Protein AF-A0A964D3Y0-F1 (afdb_monomer_lite)

Structure (mmCIF, N/CA/C/O backbone):
data_AF-A0A964D3Y0-F1
#
_entry.id   AF-A0A964D3Y0-F1
#
loop_
_atom_site.group_PDB
_atom_site.id
_atom_site.type_symbol
_atom_site.label_atom_id
_atom_site.label_alt_id
_atom_site.label_comp_id
_atom_site.label_asym_id
_atom_site.label_entity_id
_atom_site.label_seq_id
_atom_site.pdbx_PDB_ins_code
_atom_site.Cartn_x
_atom_site.Cartn_y
_atom_site.Cartn_z
_atom_site.occupancy
_atom_site.B_iso_or_equiv
_atom_site.auth_seq_id
_atom_site.auth_comp_id
_atom_site.auth_asym_id
_atom_site.auth_atom_id
_atom_site.pdbx_PDB_model_num
ATOM 1 N N . MET A 1 1 ? -29.804 13.747 -21.566 1.00 37.81 1 MET A N 1
ATOM 2 C CA . MET A 1 1 ? -29.195 14.701 -20.622 1.00 37.81 1 MET A CA 1
ATOM 3 C C . MET A 1 1 ? -28.351 13.878 -19.674 1.00 37.81 1 MET A C 1
ATOM 5 O O . MET A 1 1 ? -28.897 12.960 -19.081 1.00 37.81 1 MET A O 1
ATOM 9 N N . SER A 1 2 ? -27.039 14.091 -19.630 1.00 50.03 2 SER A N 1
ATOM 10 C CA . SER A 1 2 ? -26.157 13.324 -18.748 1.00 50.03 2 SER A CA 1
ATOM 11 C C . SER A 1 2 ? -26.175 13.989 -17.379 1.00 50.03 2 SER A C 1
ATOM 13 O O . SER A 1 2 ? -25.567 15.043 -17.209 1.00 50.03 2 SER A O 1
ATOM 15 N N . GLU A 1 3 ? -26.914 13.421 -16.431 1.00 62.88 3 GLU A N 1
ATOM 16 C CA . GLU A 1 3 ? -26.813 13.814 -15.028 1.00 62.88 3 GLU A CA 1
ATOM 17 C C . GLU A 1 3 ? -25.413 13.439 -14.542 1.00 62.88 3 GLU A C 1
ATOM 19 O O . GLU A 1 3 ? -25.101 12.277 -14.287 1.00 62.88 3 GLU A O 1
ATOM 24 N N . THR A 1 4 ? -24.522 14.423 -14.476 1.00 68.50 4 THR A N 1
ATOM 25 C CA . THR A 1 4 ? -23.267 14.276 -13.748 1.00 68.50 4 THR A CA 1
ATOM 26 C C . THR A 1 4 ? -23.641 14.165 -12.277 1.00 68.50 4 THR A C 1
ATOM 28 O O . THR A 1 4 ? -24.030 15.161 -11.666 1.00 68.50 4 THR A O 1
ATOM 31 N N . ILE A 1 5 ? -23.597 12.954 -11.719 1.00 73.88 5 ILE A N 1
ATOM 32 C CA . ILE A 1 5 ? -23.807 12.744 -10.286 1.00 73.88 5 ILE A CA 1
ATOM 33 C C . ILE A 1 5 ? -22.752 13.572 -9.558 1.00 73.88 5 ILE A C 1
ATOM 35 O O . ILE A 1 5 ? -21.559 13.274 -9.593 1.00 73.88 5 ILE A O 1
ATOM 39 N N . ASN A 1 6 ? -23.203 14.651 -8.925 1.00 88.38 6 ASN A N 1
ATOM 40 C CA . ASN A 1 6 ? -22.365 15.456 -8.058 1.00 88.38 6 ASN A CA 1
ATOM 41 C C . ASN A 1 6 ? -22.103 14.611 -6.811 1.00 88.38 6 ASN A C 1
ATOM 43 O O . ASN A 1 6 ? -22.961 14.508 -5.938 1.00 88.38 6 ASN A O 1
ATOM 47 N N . PHE A 1 7 ? -20.947 13.944 -6.767 1.00 87.81 7 PHE A N 1
ATOM 48 C CA . PHE A 1 7 ? -20.602 12.993 -5.705 1.00 87.81 7 PHE A CA 1
ATOM 49 C C . PHE A 1 7 ? -20.698 13.606 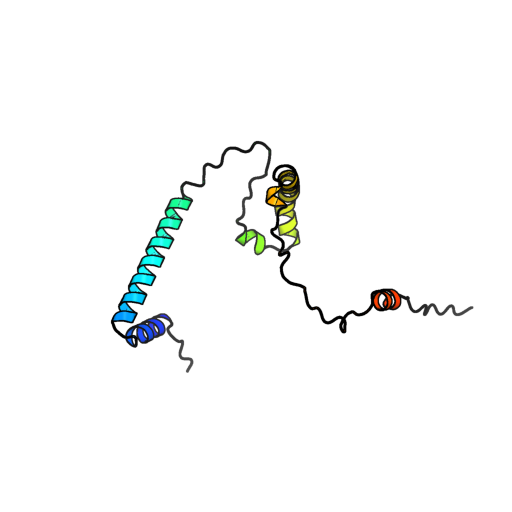-4.308 1.00 87.81 7 PHE A C 1
ATOM 51 O O . PHE A 1 7 ? -21.176 12.949 -3.393 1.00 87.81 7 PHE A O 1
ATOM 58 N N . GLU A 1 8 ? -20.314 14.873 -4.157 1.00 89.06 8 GLU A N 1
ATOM 59 C CA . GLU A 1 8 ? -20.479 15.617 -2.907 1.00 89.06 8 GLU A CA 1
ATOM 60 C C . GLU A 1 8 ? -21.950 15.663 -2.474 1.00 89.06 8 GLU A C 1
ATOM 62 O O . GLU A 1 8 ? -22.285 15.279 -1.356 1.00 89.06 8 GLU A O 1
ATOM 67 N N . GLN A 1 9 ? -22.845 16.025 -3.397 1.00 88.44 9 GLN A N 1
ATOM 68 C CA . GLN A 1 9 ? -24.280 16.063 -3.138 1.00 88.44 9 GLN A CA 1
ATOM 69 C C . GLN A 1 9 ? -24.827 14.670 -2.809 1.00 88.44 9 GLN A C 1
ATOM 71 O O . GLN A 1 9 ? -25.616 14.520 -1.881 1.00 88.44 9 GLN A O 1
ATOM 76 N N . ALA A 1 10 ? -24.382 13.641 -3.534 1.00 90.00 10 ALA A N 1
ATOM 77 C CA . ALA A 1 10 ? -24.796 12.266 -3.285 1.00 90.00 10 ALA A CA 1
ATOM 78 C C . ALA A 1 10 ? -24.373 11.794 -1.886 1.00 90.00 10 ALA A C 1
ATOM 80 O O . ALA A 1 10 ? -25.167 11.169 -1.187 1.00 90.00 10 ALA A O 1
ATOM 81 N N . VAL A 1 11 ? -23.156 12.116 -1.445 1.00 90.19 11 VAL A N 1
ATOM 82 C CA . VAL A 1 11 ? -22.675 11.775 -0.099 1.00 90.19 11 VAL A CA 1
ATOM 83 C C . VAL A 1 11 ? -23.482 12.508 0.973 1.00 90.19 11 VAL A C 1
ATOM 85 O O . VAL A 1 11 ? -23.894 11.875 1.942 1.00 90.19 11 VAL A O 1
ATOM 88 N N . LEU A 1 12 ? -23.773 13.800 0.787 1.00 91.56 12 LEU A N 1
ATOM 89 C CA . LEU A 1 12 ? -24.580 14.578 1.735 1.00 91.56 12 LEU A CA 1
ATOM 90 C C . LEU A 1 12 ? -26.018 14.055 1.847 1.00 91.56 12 LEU A C 1
ATOM 92 O O . LEU A 1 12 ? -26.537 13.924 2.956 1.00 91.56 12 LEU A O 1
ATOM 96 N N . GLU A 1 13 ? -26.647 13.709 0.724 1.00 92.06 13 GLU A N 1
ATOM 97 C CA . GLU A 1 13 ? -27.994 13.127 0.720 1.00 92.06 13 GLU A CA 1
ATOM 98 C C . GLU A 1 13 ? -28.026 11.751 1.393 1.00 92.06 13 GLU A C 1
ATOM 100 O O . GLU A 1 13 ? -28.950 11.461 2.153 1.00 92.06 13 GLU A O 1
ATOM 105 N N . ASN A 1 14 ? -27.010 10.910 1.172 1.00 90.75 14 ASN A N 1
ATOM 106 C CA . ASN A 1 14 ? -26.905 9.620 1.857 1.00 90.75 14 ASN A CA 1
ATOM 107 C C . ASN A 1 14 ? -26.671 9.797 3.363 1.00 90.75 14 ASN A C 1
ATOM 109 O O . ASN A 1 14 ? -27.310 9.112 4.158 1.00 90.75 14 ASN A O 1
ATOM 113 N N . LEU A 1 15 ? -25.816 10.741 3.770 1.00 92.25 15 LEU A N 1
ATOM 114 C CA . LEU A 1 15 ? -25.573 11.040 5.184 1.00 92.25 15 LEU A CA 1
ATOM 115 C C . LEU A 1 15 ? -26.867 11.495 5.875 1.00 92.25 15 LEU A C 1
ATOM 117 O O . LEU A 1 15 ? -27.195 11.029 6.964 1.00 92.25 15 LEU A O 1
ATOM 121 N N . ARG A 1 16 ? -27.645 12.359 5.213 1.00 92.19 16 ARG A N 1
ATOM 122 C CA . ARG A 1 16 ? -28.905 12.898 5.736 1.00 92.19 16 ARG A CA 1
ATOM 123 C C . ARG A 1 16 ? -30.001 11.839 5.905 1.00 92.19 16 ARG A C 1
ATOM 125 O O . ARG A 1 16 ? -30.869 12.011 6.756 1.00 92.19 16 ARG A O 1
ATOM 132 N N . GLN A 1 17 ? -29.964 10.763 5.120 1.00 94.56 17 GLN A N 1
ATOM 133 C CA . GLN A 1 17 ? -30.912 9.645 5.216 1.00 94.56 17 GLN A CA 1
ATOM 134 C C . GLN A 1 17 ? -30.634 8.703 6.397 1.00 94.56 17 GLN A C 1
ATOM 136 O O . GLN A 1 17 ? -31.492 7.890 6.740 1.00 94.56 17 GLN A O 1
ATOM 141 N N . LEU A 1 18 ? -29.458 8.793 7.024 1.00 93.62 18 LEU A N 1
ATOM 142 C CA . LEU A 1 18 ? -29.110 7.962 8.174 1.00 93.62 18 LEU A CA 1
ATOM 143 C C . LEU A 1 18 ? -29.800 8.444 9.468 1.00 93.62 18 LEU A C 1
ATOM 145 O O . LEU A 1 18 ? -30.040 9.642 9.624 1.00 93.62 18 LEU A O 1
ATOM 149 N N . PRO A 1 19 ? -30.073 7.538 10.428 1.00 95.75 19 PRO A N 1
ATOM 150 C CA . PRO A 1 19 ? -30.465 7.906 11.789 1.00 95.75 19 PRO A CA 1
ATOM 151 C C . PRO A 1 19 ? -29.414 8.790 12.471 1.00 95.75 19 PRO A C 1
ATOM 153 O O . PRO A 1 19 ? -28.223 8.684 12.169 1.00 95.75 19 PRO A O 1
ATOM 156 N N . THR A 1 20 ? -29.839 9.623 13.421 1.00 92.50 20 THR A N 1
ATOM 157 C CA . THR A 1 20 ? -28.979 10.613 14.090 1.00 92.50 20 THR A CA 1
ATOM 158 C C . THR A 1 20 ? -27.751 9.980 14.746 1.00 92.50 20 THR A C 1
ATOM 160 O O . THR A 1 20 ? -26.648 10.497 14.591 1.00 92.50 20 THR A O 1
ATOM 163 N N . GLU A 1 21 ? -27.898 8.811 15.369 1.00 94.19 21 GLU A N 1
ATOM 164 C CA . GLU A 1 21 ? -26.787 8.091 16.003 1.00 94.19 21 GLU A CA 1
ATOM 165 C C . GLU A 1 21 ? -25.733 7.645 14.977 1.00 94.19 21 GLU A C 1
ATOM 167 O O . GLU A 1 21 ? -24.533 7.667 15.240 1.00 94.19 21 GLU A O 1
ATOM 172 N N . LYS A 1 22 ? -26.172 7.263 13.770 1.00 93.19 22 LYS A N 1
ATOM 173 C CA . LYS A 1 22 ? -25.279 6.847 12.680 1.00 93.19 22 LYS A CA 1
ATOM 174 C C . LYS A 1 22 ? -24.610 8.025 11.991 1.00 93.19 22 LYS A C 1
ATOM 176 O O . LYS A 1 22 ? -23.496 7.878 11.497 1.00 93.19 22 LYS A O 1
ATOM 181 N N . GLN A 1 23 ? -25.261 9.183 11.963 1.00 95.44 23 GLN A N 1
ATOM 182 C CA . GLN A 1 23 ? -24.634 10.411 11.480 1.00 95.44 23 GLN A CA 1
ATOM 183 C C . GLN A 1 23 ? -23.474 10.819 12.388 1.00 95.44 23 GLN A C 1
ATOM 185 O O . GLN A 1 23 ? -22.395 11.124 11.884 1.00 95.44 23 GLN A O 1
ATOM 190 N N . GLU A 1 24 ? -23.678 10.766 13.704 1.00 93.94 24 GLU A N 1
ATOM 191 C CA . GLU A 1 24 ? -22.647 11.083 14.694 1.00 93.94 24 GLU A CA 1
ATOM 192 C C . GLU A 1 24 ? -21.463 10.107 14.604 1.00 93.94 24 GLU A C 1
ATOM 194 O O . GLU A 1 24 ? -20.325 10.547 14.468 1.00 93.94 24 GLU A O 1
ATOM 199 N N . GLU A 1 25 ? -21.723 8.797 14.500 1.00 95.31 25 GLU A N 1
ATOM 200 C CA . GLU A 1 25 ? -20.673 7.779 14.317 1.00 95.31 25 GLU A CA 1
ATOM 201 C C . GLU A 1 25 ? -19.809 8.030 13.064 1.00 95.31 25 GLU A C 1
ATOM 203 O O . GLU A 1 25 ? -18.584 7.881 13.092 1.00 95.31 25 GLU A O 1
ATOM 208 N N . VAL A 1 26 ? -20.427 8.437 11.950 1.00 95.31 26 VAL A N 1
ATOM 209 C CA . VAL A 1 26 ? -19.697 8.748 10.711 1.00 95.31 26 VAL A CA 1
ATOM 210 C C . VAL A 1 26 ? -18.854 10.014 10.870 1.00 95.31 26 VAL A C 1
ATOM 212 O O . VAL A 1 26 ? -17.719 10.051 10.390 1.00 95.31 26 VAL A O 1
ATOM 215 N N . LEU A 1 27 ? -19.375 11.041 11.544 1.00 93.88 27 LEU A N 1
ATOM 216 C CA . LEU A 1 27 ? -18.626 12.270 11.814 1.00 93.88 27 LEU A CA 1
ATOM 217 C C . LEU A 1 27 ? -17.427 12.006 12.731 1.00 93.88 27 LEU A C 1
ATOM 219 O O . LEU A 1 27 ? -16.322 12.457 12.419 1.00 93.88 27 LEU A O 1
ATOM 223 N N . ASP A 1 28 ? -17.613 11.205 13.778 1.00 96.00 28 ASP A N 1
ATOM 224 C CA . ASP A 1 28 ? -16.543 10.774 14.679 1.00 96.00 28 ASP A CA 1
ATOM 225 C C . ASP A 1 28 ? -15.464 9.988 13.927 1.00 96.00 28 ASP A C 1
ATOM 227 O O . ASP A 1 28 ? -14.263 10.235 14.087 1.00 96.00 28 ASP A O 1
ATOM 231 N N . PHE A 1 29 ? -15.870 9.080 13.035 1.00 95.94 29 PHE A N 1
ATOM 232 C CA . PHE A 1 29 ? -14.939 8.331 12.194 1.00 95.94 29 PHE A CA 1
ATOM 233 C C . PHE A 1 29 ? -14.141 9.245 11.256 1.00 95.94 29 PHE A C 1
ATOM 235 O O . PHE A 1 29 ? -12.920 9.101 11.131 1.00 95.94 29 PHE A O 1
ATOM 242 N N . VAL A 1 30 ? -14.795 10.217 10.616 1.00 94.62 30 VAL A N 1
ATOM 243 C CA . VAL A 1 30 ? -14.115 11.198 9.758 1.00 94.62 30 VAL A CA 1
ATOM 244 C C . VAL A 1 30 ? -13.133 12.041 10.576 1.00 94.62 30 VAL A C 1
ATOM 246 O O . VAL A 1 30 ? -11.996 12.244 10.141 1.00 94.62 30 VAL A O 1
ATOM 249 N N . GLN A 1 31 ? -13.513 12.473 11.780 1.00 94.38 31 GLN A N 1
ATOM 250 C CA . GLN A 1 31 ? -12.625 13.212 12.679 1.00 94.38 31 GLN A CA 1
ATOM 251 C C . GLN A 1 31 ? -11.403 12.375 13.081 1.00 94.38 31 GLN A C 1
ATOM 253 O O . GLN A 1 31 ? -10.268 12.863 13.019 1.00 94.38 31 GLN A O 1
ATOM 258 N N . PHE A 1 32 ? -11.611 11.098 13.408 1.00 96.38 32 PHE A N 1
ATOM 259 C CA . PHE A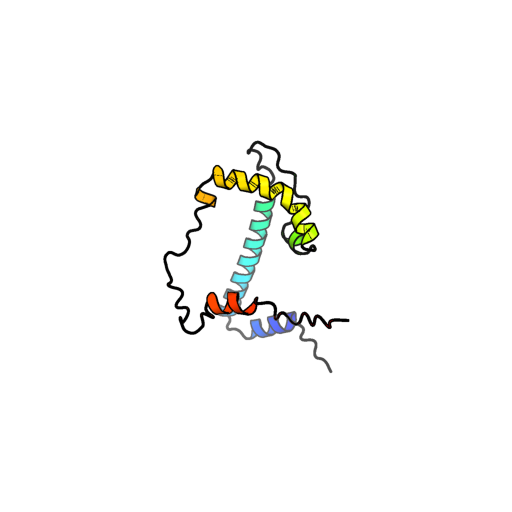 1 32 ? -10.535 10.150 13.680 1.00 96.38 32 PHE A CA 1
ATOM 260 C C . PHE A 1 32 ? -9.579 10.007 12.485 1.00 96.38 32 PHE A C 1
ATOM 262 O O . PHE A 1 32 ? -8.357 10.043 12.661 1.00 96.38 32 PHE A O 1
ATOM 269 N N . LEU A 1 33 ? -10.101 9.899 11.258 1.00 93.00 33 LEU A N 1
ATOM 270 C CA . LEU A 1 33 ? -9.274 9.826 10.050 1.00 93.00 33 LEU A CA 1
ATOM 271 C C . LEU A 1 33 ? -8.420 11.084 9.856 1.00 93.00 33 LEU A C 1
ATOM 273 O O . LEU A 1 33 ? -7.229 10.968 9.552 1.00 93.00 33 LEU A O 1
ATOM 277 N N . VAL A 1 34 ? -8.991 12.273 10.065 1.00 93.75 34 VAL A N 1
ATOM 278 C CA . VAL A 1 34 ? -8.269 13.553 9.958 1.00 93.75 34 VAL A CA 1
ATOM 279 C C . VAL A 1 34 ? -7.153 13.646 11.001 1.00 93.75 34 VAL A C 1
ATOM 281 O O . VAL A 1 34 ? -6.021 14.030 10.678 1.00 93.75 34 VAL A O 1
ATOM 284 N N . GLN A 1 35 ? -7.429 13.246 12.243 1.00 92.88 35 GLN A N 1
ATOM 285 C CA . GLN A 1 35 ? -6.433 13.223 13.313 1.00 92.88 35 GLN A CA 1
ATOM 286 C C . GLN A 1 35 ? -5.305 12.226 13.012 1.00 92.88 35 GLN A C 1
ATOM 288 O O . GLN A 1 35 ? -4.126 12.579 13.100 1.00 92.88 35 GLN A O 1
ATOM 293 N N . LYS A 1 36 ? -5.645 11.006 12.584 1.00 90.06 36 LYS A N 1
ATOM 294 C CA . LYS A 1 36 ? -4.676 9.963 12.219 1.00 90.06 36 LYS A CA 1
ATOM 295 C C . LYS A 1 36 ? -3.803 10.377 11.030 1.00 90.06 36 LYS A C 1
ATOM 297 O O . LYS A 1 36 ? -2.592 10.147 11.040 1.00 90.06 36 LYS A O 1
ATOM 302 N N . ALA A 1 37 ? -4.389 11.026 10.024 1.00 87.56 37 ALA A N 1
ATOM 303 C CA . ALA A 1 37 ? -3.646 11.572 8.891 1.00 87.56 37 ALA A CA 1
ATOM 304 C C . ALA A 1 37 ? -2.665 12.678 9.324 1.00 87.56 37 ALA A C 1
ATOM 306 O O . ALA A 1 37 ? -1.543 12.743 8.820 1.00 87.56 37 ALA A O 1
ATOM 307 N N . SER A 1 38 ? -3.056 13.506 10.296 1.00 80.81 38 SER A N 1
ATOM 308 C CA . SER A 1 38 ? -2.223 14.592 10.830 1.00 80.81 38 SER A CA 1
ATOM 309 C C . SER A 1 38 ? -1.062 14.071 11.687 1.00 80.81 38 SER A C 1
ATOM 311 O O . SER A 1 38 ? 0.062 14.554 11.555 1.00 80.81 38 SER A O 1
ATOM 313 N N . GLN A 1 39 ? -1.285 13.025 12.487 1.00 75.06 39 GLN A N 1
ATOM 314 C CA . GLN A 1 39 ? -0.230 12.355 13.263 1.00 75.06 39 GLN A CA 1
ATOM 315 C C . GLN A 1 39 ? 0.815 11.673 12.367 1.00 75.06 39 GLN A C 1
ATOM 317 O O . GLN A 1 39 ? 2.015 11.752 12.637 1.00 75.06 39 GLN A O 1
ATOM 322 N N . LYS A 1 40 ? 0.392 11.079 11.242 1.00 65.31 40 LYS A N 1
ATOM 323 C CA . LYS A 1 40 ? 1.318 10.511 10.247 1.00 65.31 40 LYS A CA 1
ATOM 324 C C . LYS A 1 40 ? 2.233 11.575 9.619 1.00 65.31 40 LYS A C 1
ATOM 326 O O . LYS A 1 40 ? 3.352 11.259 9.228 1.00 65.31 40 LYS A O 1
ATOM 331 N N . LYS A 1 41 ? 1.790 12.836 9.545 1.00 58.56 41 LYS A N 1
ATOM 332 C CA . LYS A 1 41 ? 2.591 13.942 8.999 1.00 58.56 41 LYS A CA 1
ATOM 333 C C . LYS A 1 41 ? 3.708 14.394 9.951 1.00 58.56 41 LYS A C 1
ATOM 335 O O . LYS A 1 41 ? 4.769 14.762 9.463 1.00 58.56 41 LYS A O 1
ATOM 340 N N . GLN A 1 42 ? 3.513 14.317 11.273 1.00 53.59 42 GLN A N 1
ATOM 341 C CA . GLN A 1 42 ? 4.562 14.632 12.263 1.00 53.59 42 GLN A CA 1
ATOM 342 C C . GLN A 1 42 ? 5.614 13.521 12.411 1.00 53.59 42 GLN A C 1
ATOM 344 O O . GLN A 1 42 ? 6.794 13.820 12.548 1.00 53.59 42 GLN A O 1
ATOM 349 N N . LEU A 1 43 ? 5.234 12.246 12.293 1.00 50.12 43 LEU A N 1
ATOM 350 C CA . LEU A 1 43 ? 6.200 11.131 12.295 1.00 50.12 43 LEU A CA 1
ATOM 351 C C . LEU A 1 43 ? 7.071 11.072 11.027 1.00 50.12 43 LEU A C 1
ATOM 353 O O . LEU A 1 43 ? 8.089 10.388 11.003 1.00 50.12 43 LEU A O 1
ATOM 357 N N . SER A 1 44 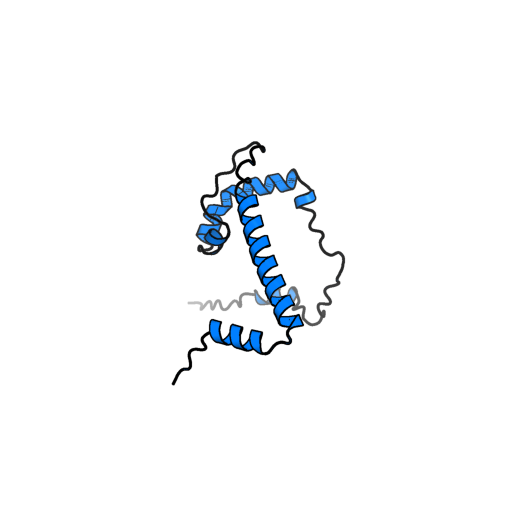? 6.702 11.809 9.975 1.00 45.19 44 SER A N 1
ATOM 358 C CA . SER A 1 44 ? 7.503 11.921 8.753 1.00 45.19 44 SER A CA 1
ATOM 359 C C . SER A 1 44 ? 8.574 13.018 8.817 1.00 45.19 44 SER A C 1
ATOM 361 O O . SER A 1 44 ? 9.407 13.061 7.915 1.00 45.19 44 SER A O 1
ATOM 363 N N . SER A 1 45 ? 8.574 13.896 9.831 1.00 42.59 45 SER A N 1
ATOM 364 C CA . SER A 1 45 ? 9.614 14.929 9.996 1.00 42.59 45 SER A CA 1
ATOM 365 C C . SER A 1 45 ? 10.798 14.505 10.872 1.00 42.59 45 SER A C 1
ATOM 367 O O . SER A 1 45 ? 11.804 15.201 10.866 1.00 42.59 45 SER A O 1
ATOM 369 N N . GLU A 1 46 ? 10.722 13.364 11.568 1.00 41.72 46 GLU A N 1
ATOM 370 C CA . GLU A 1 46 ? 11.840 12.812 12.363 1.00 41.72 46 GLU A CA 1
ATOM 371 C C . GLU A 1 46 ? 12.474 11.547 11.759 1.00 41.72 46 GLU A C 1
ATOM 373 O O . GLU A 1 46 ? 13.474 11.053 12.266 1.00 41.72 46 GLU A O 1
ATOM 378 N N . SER A 1 47 ? 11.998 11.057 10.609 1.00 41.59 47 SER A N 1
ATOM 379 C CA . SER A 1 47 ? 12.734 10.055 9.821 1.00 41.59 47 SER A CA 1
ATOM 380 C C . SER A 1 47 ? 13.654 10.745 8.805 1.00 41.59 47 SER A C 1
ATOM 382 O O . SER A 1 47 ? 13.527 10.604 7.593 1.00 41.59 47 SER A O 1
ATOM 384 N N . SER A 1 48 ? 14.553 11.588 9.308 1.00 47.38 48 SER A N 1
ATOM 385 C CA . SER A 1 48 ? 15.734 12.064 8.567 1.00 47.38 48 SER A CA 1
ATOM 386 C C . SER A 1 48 ? 17.041 11.754 9.299 1.00 47.38 48 SER A C 1
ATOM 388 O O . SER A 1 48 ? 18.109 12.127 8.829 1.00 47.38 48 SER A O 1
ATOM 390 N N . GLU A 1 49 ? 16.985 10.987 10.389 1.00 39.28 49 GLU A N 1
ATOM 391 C CA . GLU A 1 49 ? 18.169 10.493 11.091 1.00 39.28 49 GLU A CA 1
ATOM 392 C C . GLU A 1 49 ? 18.072 8.975 11.280 1.00 39.28 49 GLU A C 1
ATOM 394 O O . GLU A 1 49 ? 17.847 8.460 12.367 1.00 39.28 49 GLU A O 1
ATOM 399 N N . SER A 1 50 ? 18.258 8.232 10.188 1.00 39.53 50 SER A N 1
ATOM 400 C CA . SER A 1 50 ? 18.816 6.881 10.276 1.00 39.53 50 SER A CA 1
ATOM 401 C C . SER A 1 50 ? 20.217 6.923 9.676 1.00 39.53 50 SER A C 1
ATOM 403 O O . SER A 1 50 ? 20.480 6.453 8.575 1.00 39.53 50 SER A O 1
ATOM 405 N N . ASN A 1 51 ? 21.117 7.584 10.402 1.00 47.50 51 ASN A N 1
ATOM 406 C CA . ASN A 1 51 ? 22.526 7.240 10.355 1.00 47.50 51 ASN A CA 1
ATOM 407 C C . ASN A 1 51 ? 22.713 6.144 11.398 1.00 47.50 51 ASN A C 1
ATOM 409 O O . ASN A 1 51 ? 22.535 6.416 12.584 1.00 47.50 51 ASN A O 1
ATOM 413 N N . ASN A 1 52 ? 22.996 4.921 10.949 1.00 48.81 52 ASN A N 1
ATOM 414 C CA . ASN A 1 52 ? 24.083 4.065 11.441 1.00 48.81 52 ASN A CA 1
ATOM 415 C C . ASN A 1 52 ? 23.895 2.628 10.932 1.00 48.81 52 ASN A C 1
ATOM 417 O O . ASN A 1 52 ? 23.572 1.714 11.683 1.00 48.81 52 ASN A O 1
ATOM 421 N N . SER A 1 53 ? 24.187 2.423 9.654 1.00 39.19 53 SER A N 1
ATOM 422 C CA . SER A 1 53 ? 24.841 1.198 9.197 1.00 39.19 53 SER A CA 1
ATOM 423 C C . SER A 1 53 ? 26.012 1.622 8.309 1.00 39.19 53 SER A C 1
ATOM 425 O O . SER A 1 53 ? 25.884 2.567 7.523 1.00 39.19 53 SER A O 1
ATOM 427 N N . PRO A 1 54 ? 27.206 1.034 8.477 1.00 49.44 54 PRO A N 1
ATOM 428 C CA . PRO A 1 54 ? 28.306 1.345 7.591 1.00 49.44 54 PRO A CA 1
ATOM 429 C C . PRO A 1 54 ? 28.030 0.696 6.229 1.00 49.44 54 PRO A C 1
ATOM 431 O O . PRO A 1 54 ? 27.545 -0.430 6.169 1.00 49.44 54 PRO A O 1
ATOM 434 N N . THR A 1 55 ? 28.472 1.377 5.167 1.00 45.09 55 THR A N 1
ATOM 435 C CA . THR A 1 55 ? 28.886 0.785 3.876 1.00 45.09 55 THR A CA 1
ATOM 436 C C . THR A 1 55 ? 27.920 0.970 2.685 1.00 45.09 55 THR A C 1
ATOM 438 O O . THR A 1 55 ? 27.108 0.128 2.334 1.00 45.09 55 THR A O 1
ATOM 441 N N . THR A 1 56 ? 28.115 2.103 1.992 1.00 55.03 56 THR A N 1
ATOM 442 C CA . THR A 1 56 ? 28.106 2.248 0.513 1.00 55.03 56 THR A CA 1
ATOM 443 C C . THR A 1 56 ? 26.839 1.951 -0.305 1.00 55.03 56 THR A C 1
ATOM 445 O O . THR A 1 56 ? 26.957 1.678 -1.499 1.00 55.03 56 THR A O 1
ATOM 448 N N . ALA A 1 57 ? 25.627 2.064 0.236 1.00 55.69 57 ALA A N 1
ATOM 449 C CA . ALA A 1 57 ? 24.437 2.047 -0.622 1.00 55.69 57 ALA A CA 1
ATOM 450 C C . ALA A 1 57 ? 24.272 3.396 -1.366 1.00 55.69 57 ALA A C 1
ATOM 452 O O . ALA A 1 57 ? 24.359 4.457 -0.737 1.00 55.69 57 ALA A O 1
ATOM 453 N N . PRO A 1 58 ? 24.043 3.408 -2.696 1.00 62.88 58 PRO A N 1
ATOM 454 C CA . PRO A 1 58 ? 23.703 4.638 -3.402 1.00 62.88 58 PRO A CA 1
ATOM 455 C C . PRO A 1 58 ? 22.401 5.228 -2.840 1.00 62.88 58 PRO A C 1
ATOM 457 O O . PRO A 1 58 ? 21.540 4.522 -2.333 1.00 62.88 58 PRO A O 1
ATOM 460 N N . THR A 1 59 ? 22.248 6.548 -2.885 1.00 68.00 59 THR A N 1
ATOM 461 C CA . THR A 1 59 ? 21.013 7.210 -2.445 1.00 68.00 59 THR A CA 1
ATOM 462 C C . THR A 1 59 ? 19.966 7.129 -3.558 1.00 68.00 59 THR A C 1
ATOM 464 O O . THR A 1 59 ? 20.170 7.666 -4.653 1.00 68.00 59 THR A O 1
ATOM 467 N N . LEU A 1 60 ? 18.830 6.470 -3.297 1.00 76.94 60 LEU A N 1
ATOM 468 C CA . LEU A 1 60 ? 17.690 6.455 -4.219 1.00 76.94 60 LEU A CA 1
ATOM 469 C C . LEU A 1 60 ? 17.087 7.860 -4.312 1.00 76.94 60 LEU A C 1
ATOM 471 O O . LEU A 1 60 ? 16.617 8.412 -3.323 1.00 76.94 60 LEU A O 1
ATOM 475 N N . LYS A 1 61 ? 17.077 8.435 -5.520 1.00 84.00 61 LYS A N 1
ATOM 476 C CA . LYS A 1 61 ? 16.482 9.759 -5.783 1.00 84.00 61 LYS A CA 1
ATOM 477 C C . LYS A 1 61 ? 14.971 9.723 -6.038 1.00 84.00 61 LYS A C 1
ATOM 479 O O . LYS A 1 61 ? 14.354 10.780 -6.092 1.00 84.00 61 LYS A O 1
ATOM 484 N N . LEU A 1 62 ? 14.401 8.538 -6.254 1.00 86.62 62 LEU A N 1
ATOM 485 C CA . LEU A 1 62 ? 12.999 8.336 -6.626 1.00 86.62 62 LEU A CA 1
ATOM 486 C C . LEU A 1 62 ? 12.277 7.530 -5.550 1.00 86.62 62 LEU A C 1
ATOM 488 O O . LEU A 1 62 ? 12.855 6.613 -4.964 1.00 86.62 62 LEU A O 1
ATOM 492 N N . SER A 1 63 ? 11.000 7.836 -5.333 1.00 90.88 63 SER A N 1
ATOM 493 C CA . SER A 1 63 ? 10.132 7.024 -4.480 1.00 90.88 63 SER A CA 1
ATOM 494 C C . SER A 1 63 ? 9.823 5.668 -5.125 1.00 90.88 63 SER A C 1
ATOM 496 O O . SER A 1 63 ? 9.811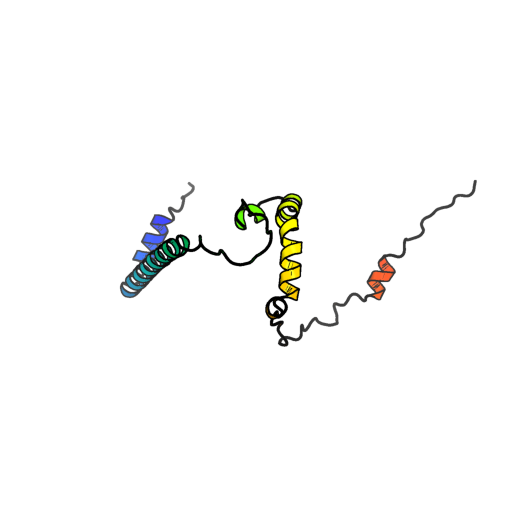 5.522 -6.349 1.00 90.88 63 SER A O 1
ATOM 498 N N . LEU A 1 64 ? 9.492 4.668 -4.302 1.00 89.94 64 LEU A N 1
ATOM 499 C CA . LEU A 1 64 ? 9.074 3.338 -4.771 1.00 89.94 64 LEU A CA 1
ATOM 500 C C . LEU A 1 64 ? 7.894 3.407 -5.753 1.00 89.94 64 LEU A C 1
ATOM 502 O O . LEU A 1 64 ? 7.883 2.709 -6.766 1.00 89.94 64 LEU A O 1
ATOM 506 N N . THR A 1 65 ? 6.930 4.295 -5.492 1.00 91.38 65 THR A N 1
ATOM 507 C CA . THR A 1 65 ? 5.773 4.517 -6.369 1.00 91.38 65 THR A CA 1
ATOM 508 C C . THR A 1 65 ? 6.187 5.066 -7.734 1.00 91.38 65 THR A C 1
ATOM 510 O O . THR A 1 65 ? 5.613 4.683 -8.751 1.00 91.38 65 THR A O 1
ATOM 513 N N . GLU A 1 66 ? 7.177 5.958 -7.781 1.00 93.25 66 GLU A N 1
ATOM 514 C CA . GLU A 1 66 ? 7.705 6.494 -9.040 1.00 93.25 66 GLU A CA 1
ATOM 515 C C . GLU A 1 66 ? 8.484 5.432 -9.813 1.00 93.25 66 GLU A C 1
ATOM 517 O O . GLU A 1 66 ? 8.279 5.294 -11.017 1.00 93.25 66 GLU A O 1
ATOM 522 N N . ILE A 1 67 ? 9.298 4.625 -9.128 1.00 92.75 67 ILE A N 1
ATOM 523 C CA . ILE A 1 67 ? 10.040 3.519 -9.747 1.00 92.75 67 ILE A CA 1
ATOM 524 C C . ILE A 1 67 ? 9.068 2.504 -10.362 1.00 92.75 67 ILE A C 1
ATOM 526 O O . ILE A 1 67 ? 9.246 2.099 -11.509 1.00 92.75 67 ILE A O 1
ATOM 530 N N . ALA A 1 68 ? 7.994 2.141 -9.657 1.00 91.12 68 ALA A N 1
ATOM 531 C CA . ALA A 1 68 ? 6.999 1.188 -10.152 1.00 91.12 68 ALA A CA 1
ATOM 532 C C . ALA A 1 68 ? 6.312 1.637 -11.459 1.00 91.12 68 ALA A C 1
ATOM 534 O O . ALA A 1 68 ? 5.877 0.793 -12.246 1.00 91.12 68 ALA A O 1
ATOM 535 N N . ARG A 1 69 ? 6.245 2.950 -11.717 1.00 95.62 69 ARG A N 1
ATOM 536 C CA . ARG A 1 69 ? 5.660 3.525 -12.941 1.00 95.62 69 ARG A CA 1
ATOM 537 C C . ARG A 1 69 ? 6.600 3.488 -14.150 1.00 95.62 69 ARG A C 1
ATOM 539 O O . ARG A 1 69 ? 6.132 3.681 -15.268 1.00 95.62 69 ARG A O 1
ATOM 546 N N . LEU A 1 70 ? 7.898 3.249 -13.958 1.00 94.38 70 LEU A N 1
ATOM 547 C CA . LEU A 1 70 ? 8.871 3.193 -15.053 1.00 94.38 70 LEU A CA 1
ATOM 548 C C . LEU A 1 70 ? 8.762 1.880 -15.853 1.00 94.38 70 LEU A C 1
ATOM 550 O O . LEU A 1 70 ? 8.228 0.891 -15.345 1.00 94.38 70 LEU A O 1
ATOM 554 N N . PRO A 1 71 ? 9.294 1.809 -17.085 1.00 96.19 71 PRO A N 1
ATOM 555 C CA . PRO A 1 71 ? 9.491 0.544 -17.794 1.00 96.19 71 PRO A CA 1
ATOM 556 C C . PRO A 1 71 ? 10.418 -0.409 -17.025 1.00 96.19 71 PRO A C 1
ATOM 558 O O . PRO A 1 71 ? 11.313 0.028 -16.304 1.00 96.19 71 PRO A O 1
ATOM 561 N N . ILE A 1 72 ? 10.237 -1.721 -17.211 1.00 94.88 72 ILE A N 1
ATOM 562 C CA . ILE A 1 72 ? 10.965 -2.769 -16.466 1.00 94.88 72 ILE A CA 1
ATOM 563 C C . ILE A 1 72 ? 12.489 -2.598 -16.561 1.00 94.88 72 ILE A C 1
ATOM 565 O O . ILE A 1 72 ? 13.180 -2.705 -15.552 1.00 94.88 72 ILE A O 1
ATOM 569 N N . ALA A 1 73 ? 13.010 -2.270 -17.746 1.00 94.31 73 ALA A N 1
ATOM 570 C CA . ALA A 1 73 ? 14.444 -2.061 -17.949 1.00 94.31 73 ALA A CA 1
ATOM 571 C C . ALA A 1 73 ? 15.010 -0.940 -17.057 1.00 94.31 73 ALA A C 1
ATOM 573 O O . ALA A 1 73 ? 16.067 -1.103 -16.447 1.00 94.31 73 ALA A O 1
ATOM 574 N N . GLU A 1 74 ? 14.279 0.169 -16.918 1.00 93.12 74 GLU A N 1
ATOM 575 C CA . GLU A 1 74 ? 14.692 1.296 -16.076 1.00 93.12 74 GLU A CA 1
ATOM 576 C C . GLU A 1 74 ? 14.585 0.957 -14.588 1.00 93.12 74 GLU A C 1
ATOM 578 O O . GLU A 1 74 ? 15.483 1.296 -13.816 1.00 93.12 74 GLU A O 1
ATOM 583 N N . ARG A 1 75 ? 13.547 0.210 -14.181 1.00 93.94 75 ARG A N 1
ATOM 584 C CA . ARG A 1 75 ? 13.443 -0.302 -12.802 1.00 93.94 75 ARG A CA 1
ATOM 585 C C . ARG A 1 75 ? 14.664 -1.129 -12.437 1.00 93.94 75 ARG A C 1
ATOM 587 O O . ARG A 1 75 ? 15.279 -0.875 -11.409 1.00 93.94 75 ARG A O 1
ATOM 594 N N . HIS A 1 76 ? 15.032 -2.087 -13.286 1.00 90.56 76 HIS A N 1
ATOM 595 C CA . HIS A 1 76 ? 16.190 -2.942 -13.039 1.00 90.56 76 HIS A CA 1
ATOM 596 C C . HIS A 1 76 ? 17.484 -2.141 -12.976 1.00 90.56 76 HIS A C 1
ATOM 598 O O . HIS A 1 76 ? 18.285 -2.375 -12.082 1.00 90.56 76 HIS A O 1
ATOM 604 N N . LYS A 1 77 ? 17.673 -1.150 -13.851 1.00 91.31 77 LYS A N 1
ATOM 605 C CA . LYS A 1 77 ? 18.854 -0.281 -13.803 1.00 91.31 77 LYS A CA 1
ATOM 606 C C . LYS A 1 77 ? 18.965 0.485 -12.481 1.00 91.31 77 LYS A C 1
ATOM 608 O O . LYS A 1 77 ? 20.062 0.620 -11.947 1.00 91.31 77 LYS A O 1
ATOM 613 N N . ILE A 1 78 ? 17.839 0.972 -11.960 1.00 91.00 78 ILE A N 1
ATOM 614 C CA . ILE A 1 78 ? 17.785 1.708 -10.690 1.00 91.00 78 ILE A CA 1
ATOM 615 C C . ILE A 1 78 ? 17.980 0.768 -9.497 1.00 91.00 78 ILE A C 1
ATOM 617 O O . ILE A 1 78 ? 18.675 1.134 -8.556 1.00 91.00 78 ILE A O 1
ATOM 621 N N . LEU A 1 79 ? 17.381 -0.424 -9.525 1.00 89.69 79 LEU A N 1
ATOM 622 C CA . LEU A 1 79 ? 17.386 -1.362 -8.400 1.00 89.69 79 LEU A CA 1
ATOM 623 C C . LEU A 1 79 ? 18.630 -2.259 -8.354 1.00 89.69 79 LEU A C 1
ATOM 625 O O . LEU A 1 79 ? 19.006 -2.697 -7.272 1.00 89.69 79 LEU A O 1
ATOM 629 N N . ALA A 1 80 ? 19.302 -2.502 -9.481 1.00 88.19 80 ALA A N 1
ATOM 630 C CA . ALA A 1 80 ? 20.459 -3.398 -9.566 1.00 88.19 80 ALA A CA 1
ATOM 631 C C . ALA A 1 80 ? 21.562 -3.126 -8.522 1.00 88.19 80 ALA A C 1
ATOM 633 O O . ALA A 1 80 ? 22.029 -4.092 -7.921 1.00 88.19 80 ALA A O 1
ATOM 634 N N . PRO A 1 81 ? 21.951 -1.867 -8.226 1.00 85.69 81 PRO A N 1
ATOM 635 C CA . PRO A 1 81 ? 22.951 -1.589 -7.193 1.00 85.69 81 PRO A CA 1
ATOM 636 C C . PRO A 1 81 ? 22.524 -2.013 -5.782 1.00 85.69 81 PRO A C 1
ATOM 638 O O . PRO A 1 81 ? 23.375 -2.282 -4.942 1.00 85.69 81 PRO A O 1
ATOM 641 N N . TYR A 1 82 ? 21.217 -2.072 -5.520 1.00 85.81 82 TYR A N 1
ATOM 642 C CA . TYR A 1 82 ? 20.660 -2.418 -4.213 1.00 85.81 82 TYR A CA 1
ATOM 643 C C . TYR A 1 82 ? 20.488 -3.922 -4.054 1.00 85.81 82 TYR A C 1
ATOM 645 O O . TYR A 1 82 ? 20.636 -4.410 -2.946 1.00 85.81 82 TYR A O 1
ATOM 653 N N . ILE A 1 83 ? 20.251 -4.661 -5.145 1.00 83.31 83 ILE A N 1
ATOM 654 C CA . ILE A 1 83 ? 20.097 -6.125 -5.107 1.00 83.31 83 ILE A CA 1
ATOM 655 C C . ILE A 1 83 ? 21.335 -6.787 -4.490 1.00 83.31 83 ILE A C 1
ATOM 657 O O . ILE A 1 83 ? 21.206 -7.657 -3.633 1.00 83.31 83 ILE A O 1
ATOM 661 N N . ALA A 1 84 ? 22.532 -6.343 -4.886 1.00 80.25 84 ALA A N 1
ATOM 662 C CA . ALA A 1 84 ? 23.781 -6.871 -4.342 1.00 80.25 84 ALA A CA 1
ATOM 663 C C . ALA A 1 84 ? 23.933 -6.573 -2.842 1.00 80.25 84 ALA A C 1
ATOM 665 O O . ALA A 1 84 ? 24.305 -7.460 -2.086 1.00 80.25 84 ALA A O 1
ATOM 666 N N . ALA A 1 85 ? 23.591 -5.357 -2.405 1.00 80.88 85 ALA A N 1
ATOM 667 C CA . ALA A 1 85 ? 23.627 -4.994 -0.989 1.00 80.88 85 ALA A CA 1
ATOM 668 C C . ALA A 1 85 ? 22.608 -5.805 -0.173 1.00 80.88 85 ALA A C 1
ATOM 670 O O . ALA A 1 85 ? 22.957 -6.379 0.851 1.00 80.88 85 ALA A O 1
ATOM 671 N N . THR A 1 86 ? 21.378 -5.948 -0.678 1.00 82.12 86 THR A N 1
ATOM 672 C CA . THR A 1 86 ? 20.344 -6.740 -0.000 1.00 82.12 86 THR A CA 1
ATOM 673 C C . THR A 1 86 ? 20.698 -8.222 0.083 1.00 82.12 86 THR A C 1
ATOM 675 O O . THR A 1 86 ? 20.273 -8.883 1.019 1.00 82.12 86 THR A O 1
ATOM 678 N N . ALA A 1 87 ? 21.481 -8.762 -0.860 1.00 83.62 87 ALA A N 1
ATOM 679 C CA . ALA A 1 87 ? 21.926 -10.155 -0.814 1.00 83.62 87 ALA A CA 1
ATOM 680 C C . ALA A 1 87 ? 22.824 -10.438 0.405 1.00 83.62 87 ALA A C 1
ATOM 682 O O . ALA A 1 87 ? 22.688 -11.487 1.030 1.00 83.62 87 ALA A O 1
ATOM 683 N N . GLU A 1 88 ? 23.690 -9.488 0.765 1.00 85.62 88 GLU A N 1
ATOM 684 C CA . GLU A 1 88 ? 24.538 -9.574 1.962 1.00 85.62 88 GLU A CA 1
ATOM 685 C C . GLU A 1 88 ? 23.718 -9.461 3.257 1.00 85.62 88 GLU A C 1
ATOM 687 O O . GLU A 1 88 ? 24.024 -10.120 4.255 1.00 85.62 88 GLU A O 1
ATOM 692 N N . ASP A 1 89 ? 22.628 -8.687 3.237 1.00 84.75 89 ASP A N 1
ATOM 693 C CA . ASP A 1 89 ? 21.728 -8.575 4.387 1.00 84.75 89 ASP A CA 1
ATOM 694 C C . ASP A 1 89 ? 21.091 -9.933 4.728 1.00 84.75 89 ASP A C 1
ATOM 696 O O . ASP A 1 89 ? 21.031 -10.290 5.901 1.00 84.75 89 ASP A O 1
ATOM 700 N N . PHE A 1 90 ? 20.709 -10.751 3.738 1.00 83.69 90 PHE A N 1
ATOM 701 C CA . PHE A 1 90 ? 20.183 -12.105 3.991 1.00 83.69 90 PHE A CA 1
ATOM 702 C C . PHE A 1 90 ? 21.214 -13.063 4.609 1.00 83.69 90 PHE A C 1
ATOM 704 O O . PHE A 1 90 ? 20.828 -14.015 5.284 1.00 83.69 90 PHE A O 1
ATOM 711 N N . LEU A 1 91 ? 22.515 -12.839 4.389 1.00 84.44 91 LEU A N 1
ATOM 712 C CA . LEU A 1 91 ? 23.574 -13.628 5.033 1.00 84.44 91 LEU A CA 1
ATOM 713 C C . LEU A 1 91 ? 23.795 -13.203 6.487 1.00 84.44 91 LEU A C 1
ATOM 715 O O . LEU A 1 91 ? 24.186 -14.019 7.322 1.00 84.44 91 LEU A O 1
ATOM 719 N N . THR A 1 92 ? 23.568 -11.923 6.775 1.00 86.50 92 THR A N 1
ATOM 720 C CA . THR A 1 92 ? 23.837 -11.319 8.085 1.00 86.50 92 THR A CA 1
ATOM 721 C C . THR A 1 92 ? 22.639 -11.435 9.027 1.00 86.50 92 THR A C 1
ATOM 723 O O . THR A 1 92 ? 22.819 -11.592 10.234 1.00 86.50 92 THR A O 1
ATOM 726 N N . TYR A 1 93 ? 21.430 -11.394 8.471 1.00 85.06 93 TYR A N 1
ATOM 727 C CA . TYR A 1 93 ? 20.163 -11.365 9.191 1.00 85.06 93 TYR A CA 1
ATOM 728 C C . TYR A 1 93 ? 19.303 -12.564 8.764 1.00 85.06 93 TYR A C 1
ATOM 730 O O . TYR A 1 93 ? 18.499 -12.448 7.831 1.00 85.06 93 TYR A O 1
ATOM 738 N N . PRO A 1 94 ? 19.478 -13.738 9.403 1.00 79.44 94 PRO A N 1
ATOM 739 C CA . PRO A 1 94 ? 18.728 -14.947 9.059 1.00 79.44 94 PRO A CA 1
ATOM 740 C C . PRO A 1 94 ? 17.210 -14.748 9.170 1.00 79.44 94 PRO A C 1
ATOM 742 O O . PRO A 1 94 ? 16.469 -15.336 8.383 1.00 79.44 94 PRO A O 1
ATOM 745 N N . GLU A 1 95 ? 16.739 -13.837 10.023 1.00 82.19 95 GLU A N 1
ATOM 746 C CA . GLU A 1 95 ? 15.325 -13.469 10.134 1.00 82.19 95 GLU A CA 1
ATOM 747 C C . GLU A 1 95 ? 14.724 -12.911 8.830 1.00 82.19 95 GLU A C 1
ATOM 749 O O . GLU A 1 95 ? 13.515 -12.997 8.623 1.00 82.19 95 GLU A O 1
ATOM 754 N N . LEU A 1 96 ? 15.545 -12.374 7.915 1.00 80.75 96 LEU A N 1
ATOM 755 C CA . LEU A 1 96 ? 15.091 -11.918 6.594 1.00 80.75 96 LEU A CA 1
ATOM 756 C C . LEU A 1 96 ? 14.834 -13.084 5.634 1.00 80.75 96 LEU A C 1
ATOM 758 O O . LEU A 1 96 ? 14.110 -12.932 4.652 1.00 80.75 96 LEU A O 1
ATOM 762 N N . THR A 1 97 ? 15.430 -14.246 5.907 1.00 72.25 97 THR A N 1
ATOM 763 C CA . THR A 1 97 ? 15.187 -15.489 5.162 1.00 72.25 97 THR A CA 1
ATOM 764 C C . THR A 1 97 ? 14.048 -16.314 5.758 1.00 72.25 97 THR A C 1
ATOM 766 O O . THR A 1 97 ? 13.486 -17.169 5.074 1.00 72.25 97 THR A O 1
ATOM 769 N N . GLU A 1 98 ? 13.662 -16.026 7.002 1.00 73.38 98 GLU A N 1
ATOM 770 C CA . GLU A 1 98 ? 12.556 -16.669 7.706 1.00 73.38 98 GLU A CA 1
ATOM 771 C C . GLU A 1 98 ? 11.211 -16.100 7.241 1.00 73.38 98 GLU A C 1
ATOM 773 O O . GLU A 1 98 ? 10.445 -15.484 7.985 1.00 73.38 98 GLU A O 1
ATOM 778 N N . PHE A 1 99 ? 10.871 -16.354 5.977 1.00 64.50 99 PHE A N 1
ATOM 779 C CA . PHE A 1 99 ? 9.470 -16.362 5.599 1.00 64.50 99 PHE A CA 1
ATOM 780 C C . PHE A 1 99 ? 8.820 -17.470 6.418 1.00 64.50 99 PHE A C 1
ATOM 782 O O . PHE A 1 99 ? 9.152 -18.642 6.251 1.00 64.50 99 PHE A O 1
ATOM 789 N N . SER A 1 100 ? 7.903 -17.102 7.312 1.00 56.75 100 SER A N 1
ATOM 790 C CA . SER A 1 100 ? 6.957 -18.034 7.924 1.00 56.75 100 SER A CA 1
ATOM 791 C C . SER A 1 100 ? 6.047 -18.584 6.820 1.00 56.75 100 SER A C 1
AT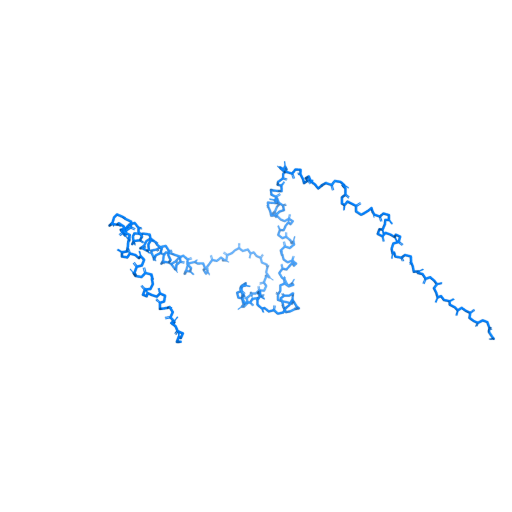OM 793 O O . SER A 1 100 ? 4.880 -18.211 6.699 1.00 56.75 100 SER A O 1
ATOM 795 N N . VAL A 1 101 ? 6.616 -19.402 5.935 1.00 55.97 101 VAL A N 1
ATOM 796 C CA . VAL A 1 101 ? 5.913 -20.169 4.920 1.00 55.97 101 VAL A CA 1
ATOM 797 C C . VAL A 1 101 ? 5.124 -21.201 5.698 1.00 55.97 101 VAL A C 1
ATOM 799 O O . VAL A 1 101 ? 5.653 -22.226 6.096 1.00 55.97 101 VAL A O 1
ATOM 802 N N . LEU A 1 102 ? 3.891 -20.826 6.028 1.00 53.75 102 LEU A N 1
ATOM 803 C CA . LEU A 1 102 ? 2.693 -21.643 5.890 1.00 53.75 102 LEU A CA 1
ATOM 804 C C . LEU A 1 102 ? 2.980 -23.148 5.721 1.00 53.75 102 LEU A C 1
ATOM 806 O O . LEU A 1 102 ? 2.749 -23.717 4.658 1.00 53.75 102 LEU A O 1
ATOM 810 N N . ASP A 1 103 ? 3.406 -23.810 6.795 1.00 56.91 103 ASP A N 1
ATOM 811 C CA . ASP A 1 103 ? 3.363 -25.272 6.958 1.00 56.91 103 ASP A CA 1
ATOM 812 C C . ASP A 1 103 ? 1.898 -25.738 7.149 1.00 56.91 103 ASP A C 1
ATOM 814 O O . ASP A 1 103 ? 1.574 -26.528 8.035 1.00 56.91 103 ASP A O 1
ATOM 818 N N . GLY A 1 104 ? 0.962 -25.169 6.382 1.00 55.62 104 GLY A N 1
ATOM 819 C CA . GLY A 1 104 ? -0.418 -25.030 6.837 1.00 55.62 104 GLY A CA 1
ATOM 820 C C . GLY A 1 104 ? -1.527 -25.191 5.814 1.00 55.62 104 GLY A C 1
ATOM 821 O O . GLY A 1 104 ? -2.668 -25.197 6.240 1.00 55.62 104 GLY A O 1
ATOM 822 N N . GLU A 1 105 ? -1.281 -25.382 4.519 1.00 55.16 105 GLU A N 1
ATOM 823 C CA . GLU A 1 105 ? -2.353 -25.874 3.644 1.00 55.16 105 GLU A CA 1
ATOM 824 C C . GLU A 1 105 ? -1.807 -26.629 2.434 1.00 55.16 105 GLU A C 1
ATOM 826 O O . GLU A 1 105 ? -1.293 -26.062 1.472 1.00 55.16 105 GLU A O 1
ATOM 831 N N . GLU A 1 106 ? -1.966 -27.949 2.513 1.00 59.34 106 GLU A N 1
ATOM 832 C CA . GLU A 1 106 ? -2.030 -28.896 1.409 1.00 59.34 106 GLU A CA 1
ATOM 833 C C . GLU A 1 106 ? -2.733 -28.248 0.207 1.00 59.34 106 GLU A C 1
ATOM 835 O O . GLU A 1 106 ? -3.955 -28.094 0.180 1.00 59.34 106 GLU A O 1
ATOM 840 N N . SER A 1 107 ? -1.960 -27.825 -0.797 1.00 59.34 107 SER A N 1
ATOM 841 C CA . SER A 1 107 ? -2.525 -27.454 -2.085 1.00 59.34 107 SER A CA 1
ATOM 842 C C . SER A 1 107 ? -3.143 -28.724 -2.663 1.00 59.34 107 SER A C 1
ATOM 844 O O . SER A 1 107 ? -2.446 -29.529 -3.285 1.00 59.34 107 SER A O 1
ATOM 846 N N . LEU A 1 108 ? -4.439 -28.924 -2.422 1.00 54.66 108 LEU A N 1
ATOM 847 C CA . LEU A 1 108 ? -5.272 -29.935 -3.060 1.00 54.66 108 LEU A CA 1
ATOM 848 C C . LEU A 1 108 ? -5.422 -29.552 -4.539 1.00 54.66 108 LEU A C 1
ATOM 850 O O . LEU A 1 108 ? -6.470 -29.121 -5.010 1.00 54.66 108 LEU A O 1
ATOM 854 N N . ILE A 1 109 ? -4.310 -29.620 -5.263 1.00 58.88 109 ILE A N 1
ATOM 855 C CA . ILE A 1 109 ? -4.285 -29.591 -6.711 1.00 58.88 109 ILE A CA 1
ATOM 856 C C . ILE A 1 109 ? -4.755 -30.980 -7.102 1.00 58.88 109 ILE A C 1
ATOM 858 O O . ILE A 1 109 ? -4.030 -31.961 -6.925 1.00 58.88 109 ILE A O 1
ATOM 862 N N . ASP A 1 110 ? -5.991 -31.057 -7.588 1.00 51.53 110 ASP A N 1
ATOM 863 C CA . ASP A 1 110 ? -6.532 -32.260 -8.198 1.00 51.53 110 ASP A CA 1
ATOM 864 C C . ASP A 1 110 ? -5.486 -32.842 -9.156 1.00 51.53 110 ASP A C 1
ATOM 866 O O . ASP A 1 110 ? -5.137 -32.254 -10.185 1.00 51.53 110 ASP A O 1
ATOM 870 N N . SER A 1 111 ? -4.977 -34.025 -8.805 1.00 55.84 111 SER A N 1
ATOM 871 C CA . SER A 1 111 ? -3.925 -34.735 -9.546 1.00 55.84 111 SER A CA 1
ATOM 872 C C . SER A 1 111 ? -4.298 -34.962 -11.026 1.00 55.84 111 SER A C 1
ATOM 874 O O . SER A 1 111 ? -3.434 -35.163 -11.878 1.00 55.84 111 SER A O 1
ATOM 876 N N . ALA A 1 112 ? -5.587 -34.831 -11.358 1.00 50.22 112 ALA A N 1
ATOM 877 C CA . ALA A 1 112 ? -6.147 -34.949 -12.696 1.00 50.22 112 ALA A CA 1
ATOM 878 C C . ALA A 1 112 ? -5.708 -33.863 -13.707 1.00 50.22 112 ALA A C 1
ATOM 880 O O . ALA A 1 112 ? -5.869 -34.092 -14.904 1.00 50.22 112 ALA A O 1
ATOM 881 N N . ILE A 1 113 ? -5.146 -32.716 -13.286 1.00 53.34 113 ILE A N 1
ATOM 882 C CA . ILE A 1 113 ? -4.701 -31.637 -14.209 1.00 53.34 113 ILE A CA 1
ATOM 883 C C . ILE A 1 113 ? -3.166 -31.583 -14.342 1.00 53.34 113 ILE A C 1
ATOM 885 O O . ILE A 1 113 ? -2.590 -30.639 -14.881 1.00 53.34 113 ILE A O 1
ATOM 889 N N . THR A 1 114 ? -2.449 -32.619 -13.908 1.00 51.44 114 THR A N 1
ATOM 890 C CA . THR A 1 114 ? -1.016 -32.712 -14.210 1.00 51.44 114 THR A CA 1
ATOM 891 C C . THR A 1 114 ? -0.818 -33.231 -15.633 1.00 51.44 114 THR A C 1
ATOM 893 O O . THR A 1 114 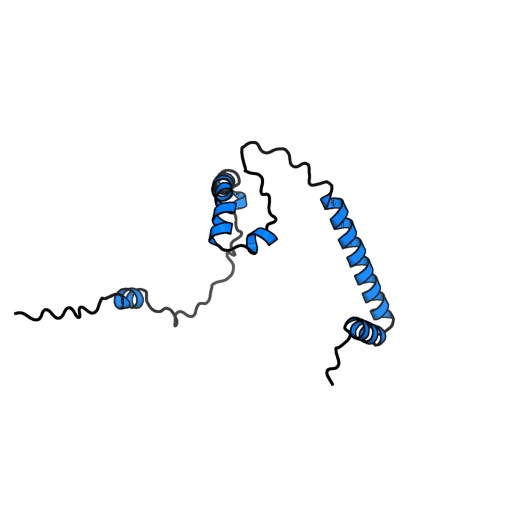? -0.761 -34.431 -15.894 1.00 51.44 114 THR A O 1
ATOM 896 N N . ARG A 1 115 ? -0.707 -32.308 -16.599 1.00 56.84 115 ARG A N 1
ATOM 897 C CA . ARG A 1 115 ? -0.075 -32.612 -17.892 1.00 56.84 115 ARG A CA 1
ATOM 898 C C . ARG A 1 115 ? 1.311 -33.170 -17.562 1.00 56.84 115 ARG A C 1
ATOM 900 O O . ARG A 1 115 ? 2.137 -32.447 -17.011 1.00 56.84 115 ARG A O 1
ATOM 907 N N . SER A 1 116 ? 1.516 -34.464 -17.802 1.00 71.44 116 SER A N 1
ATOM 908 C CA . SER A 1 116 ? 2.715 -35.167 -17.349 1.00 71.44 116 SER A CA 1
ATOM 909 C C . SER A 1 116 ? 3.979 -34.477 -17.873 1.00 71.44 116 SER A C 1
ATOM 911 O O . SER A 1 116 ? 4.008 -33.956 -18.990 1.00 71.44 116 SER A O 1
ATOM 913 N N . HIS A 1 117 ? 5.045 -34.487 -17.073 1.00 64.81 117 HIS A N 1
ATOM 914 C CA . HIS A 1 117 ? 6.375 -34.018 -17.481 1.00 64.81 117 HIS A CA 1
ATOM 915 C C . HIS A 1 117 ? 6.832 -34.679 -18.800 1.00 64.81 117 HIS A C 1
ATOM 917 O O . HIS A 1 117 ? 7.523 -34.073 -19.617 1.00 64.81 117 HIS A O 1
ATOM 923 N N . GLU A 1 118 ? 6.391 -35.914 -19.043 1.00 61.56 118 GLU A N 1
ATOM 924 C CA . GLU A 1 118 ? 6.600 -36.647 -20.293 1.00 61.56 118 GLU A CA 1
ATOM 925 C C . GLU A 1 118 ? 5.914 -35.980 -21.497 1.00 61.56 118 GLU A C 1
ATOM 927 O O . GLU A 1 118 ? 6.520 -35.832 -22.554 1.00 61.56 118 GLU A O 1
ATOM 932 N N . ALA A 1 119 ? 4.674 -35.505 -21.337 1.00 65.81 119 ALA A N 1
ATOM 933 C CA . ALA A 1 119 ? 3.937 -34.809 -22.393 1.00 65.81 119 ALA A CA 1
ATOM 934 C C . ALA A 1 119 ? 4.530 -33.428 -22.726 1.00 65.81 119 ALA A C 1
ATOM 936 O O . ALA A 1 119 ? 4.335 -32.925 -23.833 1.00 65.81 119 ALA A O 1
ATOM 937 N N . PHE A 1 120 ? 5.234 -32.802 -21.780 1.00 68.31 120 PHE A N 1
ATOM 938 C CA . PHE A 1 120 ? 5.999 -31.581 -22.031 1.00 68.31 120 PHE A CA 1
ATOM 939 C C . PHE A 1 120 ? 7.259 -31.878 -22.856 1.00 68.31 120 PHE A C 1
ATOM 941 O O . PHE A 1 120 ? 7.463 -31.258 -23.900 1.00 68.31 120 PHE A O 1
ATOM 948 N N . LEU A 1 121 ? 8.045 -32.880 -22.445 1.00 67.31 121 LEU A N 1
ATOM 949 C CA . LEU A 1 121 ? 9.243 -33.318 -23.171 1.00 67.31 121 LEU A CA 1
ATOM 950 C C . LEU A 1 121 ? 8.926 -33.774 -24.603 1.00 67.31 121 LEU A C 1
ATOM 952 O O . LEU A 1 121 ? 9.611 -33.373 -25.539 1.00 67.31 121 LEU A O 1
ATOM 956 N N . ASN A 1 122 ? 7.850 -34.543 -24.788 1.00 65.06 122 ASN A N 1
ATOM 957 C CA . ASN A 1 122 ? 7.478 -35.078 -26.101 1.00 65.06 122 ASN A CA 1
ATOM 958 C C . ASN A 1 122 ? 6.892 -34.024 -27.053 1.00 65.06 122 ASN A C 1
ATOM 960 O O . ASN A 1 122 ? 6.882 -34.246 -28.257 1.00 65.06 122 ASN A O 1
ATOM 964 N N . SER A 1 123 ? 6.437 -32.867 -26.553 1.00 62.53 123 SER A N 1
ATOM 965 C CA . SER A 1 123 ? 5.978 -31.761 -27.413 1.00 62.53 123 SER A CA 1
ATOM 966 C C . SER A 1 123 ? 7.114 -30.952 -28.049 1.00 62.53 123 SER A C 1
ATOM 968 O O . SER A 1 123 ? 6.856 -30.107 -28.900 1.00 62.53 123 SER A O 1
ATOM 970 N N . TYR A 1 124 ? 8.359 -31.211 -27.636 1.00 57.97 124 TYR A N 1
ATOM 971 C CA . TYR A 1 124 ? 9.564 -30.579 -28.171 1.00 57.97 124 TYR A CA 1
ATOM 972 C C . TYR A 1 124 ? 10.302 -31.438 -29.198 1.00 57.97 124 TYR A C 1
ATOM 974 O O . TYR A 1 124 ? 11.357 -31.011 -29.664 1.00 57.97 124 TYR A O 1
ATOM 982 N N . ALA A 1 125 ? 9.785 -32.622 -29.547 1.00 59.97 125 ALA A N 1
ATOM 983 C CA . ALA A 1 125 ? 10.309 -33.374 -30.677 1.00 59.97 125 ALA A CA 1
ATOM 984 C C . ALA A 1 125 ? 10.138 -32.499 -31.930 1.00 59.97 125 ALA A C 1
ATOM 986 O O . ALA A 1 125 ? 8.998 -32.227 -32.313 1.00 59.97 125 ALA A O 1
ATOM 987 N N . PRO A 1 126 ? 11.227 -31.991 -32.536 1.00 58.34 126 PRO A N 1
ATOM 988 C CA . PRO A 1 126 ? 11.117 -31.299 -33.802 1.00 58.34 126 PRO A CA 1
ATOM 989 C C . PRO A 1 126 ? 10.623 -32.350 -34.785 1.00 58.34 126 PRO A C 1
ATOM 991 O O . PRO A 1 126 ? 11.282 -33.375 -34.964 1.00 58.34 126 PRO A O 1
ATOM 994 N N . GLU A 1 127 ? 9.449 -32.137 -35.366 1.00 57.72 127 GLU A N 1
ATOM 995 C CA . GLU A 1 127 ? 9.072 -32.883 -36.553 1.00 57.72 127 GLU A CA 1
ATOM 996 C C . GLU A 1 127 ? 10.123 -32.529 -37.603 1.00 57.72 127 GLU A C 1
ATOM 998 O O . GLU A 1 127 ? 10.216 -31.394 -38.074 1.00 57.72 127 GLU A O 1
ATOM 1003 N N . ASP A 1 128 ? 11.020 -33.485 -37.823 1.00 58.59 128 ASP A N 1
ATOM 1004 C CA . ASP A 1 128 ? 12.041 -33.487 -38.853 1.00 58.59 128 ASP A CA 1
ATOM 1005 C C . ASP A 1 128 ? 11.335 -33.561 -40.209 1.00 58.59 128 ASP A C 1
ATOM 1007 O O . ASP A 1 128 ? 11.286 -34.596 -40.866 1.00 58.59 128 ASP A O 1
ATOM 1011 N N . GLU A 1 129 ? 10.732 -32.445 -40.615 1.00 60.50 129 GLU A N 1
ATOM 1012 C CA . GLU A 1 129 ? 10.356 -32.188 -42.000 1.00 60.50 129 GLU A CA 1
ATOM 1013 C C . GLU A 1 129 ? 11.529 -31.501 -42.713 1.00 60.50 129 GLU A C 1
ATOM 1015 O O . GLU A 1 129 ? 11.428 -30.409 -43.272 1.00 60.50 129 GLU A O 1
ATOM 1020 N N . GLY A 1 130 ? 12.692 -32.151 -42.653 1.00 54.53 130 GLY A N 1
ATOM 1021 C CA . GLY A 1 130 ? 13.845 -31.877 -43.497 1.00 54.53 130 GLY A CA 1
ATOM 1022 C C . GLY A 1 130 ? 13.785 -32.741 -44.748 1.00 54.53 130 GLY A C 1
ATOM 1023 O O . GLY A 1 130 ? 14.483 -33.745 -44.853 1.00 54.53 130 GLY A O 1
ATOM 1024 N N . LEU A 1 131 ? 12.932 -32.343 -45.690 1.00 57.81 131 LEU A N 1
ATOM 1025 C CA . LEU A 1 131 ? 12.882 -32.847 -47.059 1.00 57.81 131 LEU A CA 1
ATOM 1026 C C . LEU A 1 131 ? 14.266 -32.673 -47.724 1.00 57.81 131 LEU A C 1
ATOM 1028 O O . LEU A 1 131 ? 14.566 -31.618 -48.282 1.00 57.81 131 LEU A O 1
ATOM 1032 N N . TYR A 1 132 ? 15.137 -33.680 -47.645 1.00 60.88 132 TYR A N 1
ATOM 1033 C CA . TYR A 1 132 ? 16.278 -33.778 -48.552 1.00 60.88 132 TYR A CA 1
ATOM 1034 C C . TYR A 1 132 ? 15.762 -34.348 -49.872 1.00 60.88 132 TYR A C 1
ATOM 1036 O O . TYR A 1 132 ? 15.668 -35.559 -50.052 1.00 60.88 132 TYR A O 1
ATOM 1044 N N . ASP A 1 133 ? 15.385 -33.447 -50.778 1.00 62.78 133 ASP A N 1
ATOM 1045 C CA . ASP A 1 133 ? 15.304 -33.767 -52.198 1.00 62.78 133 ASP A CA 1
ATOM 1046 C C . ASP A 1 133 ? 16.737 -33.982 -52.710 1.00 62.78 133 ASP A C 1
ATOM 1048 O O . ASP A 1 133 ? 17.530 -33.043 -52.812 1.00 62.78 133 ASP A O 1
ATOM 1052 N N . ASP A 1 134 ? 17.069 -35.237 -53.007 1.00 62.75 134 ASP A N 1
ATOM 1053 C CA . ASP A 1 134 ? 18.265 -35.617 -53.755 1.00 62.75 134 ASP A CA 1
ATOM 1054 C C . ASP A 1 134 ? 18.179 -35.064 -55.193 1.00 62.75 134 ASP A C 1
ATOM 1056 O O . ASP A 1 134 ? 17.305 -35.474 -55.962 1.00 62.75 134 ASP A O 1
ATOM 1060 N N . TYR A 1 135 ? 19.116 -34.185 -55.574 1.00 59.56 135 TYR A N 1
ATOM 1061 C CA . TYR A 1 135 ? 19.507 -33.914 -56.969 1.00 59.56 135 TYR A CA 1
ATOM 1062 C C . TYR A 1 135 ? 21.010 -33.653 -57.087 1.00 59.56 135 TYR A C 1
ATOM 1064 O O . TYR A 1 135 ? 21.532 -32.790 -56.345 1.00 59.56 135 TYR A O 1
#

pLDDT: mean 73.99, std 17.96, range [37.81, 96.38]

Secondary structure (DSSP, 8-state):
------HHHHHHHHHHHS-HHHHHHHHHHHHHHHHHHHHHHHTTSSTT------S-PPPP-S-HHHHHTS-HHHHHHHHHHHHHHHHHHHHH-GGGT-----TT------GGG---HHHHHHTT-----------

Sequence (135 aa):
MSETINFEQAVLENLRQLPTEKQEEVLDFVQFLVQKASQKKQLSSESSESNNSPTTAPTLKLSLTEIARLPIAERHKILAPYIAATAEDFLTYPELTEFSVLDGEESLIDSAITRSHEAFLNSYAPEDEGLYDDY

Radius of gyration: 29.42 Å; chains: 1; bounding box: 60×53×73 Å

Foldseek 3Di:
DDPPPPVVVVVVVVLVPDDPVVNVVVVVVVVVVVVVVVVVVVVVVPVPDPPDDDDDDDDQPDDPVRLVPDPPVSNCVRCVSVVVVVVVVCVVPVVVVPPVPPPPDDPPPPPVPPPDPVNVVVVPPPPPPVPPDDD